Protein AF-A0A177M523-F1 (afdb_monomer_lite)

Radius of gyration: 12.48 Å; chains: 1; bounding box: 26×21×36 Å

Sequence (72 aa):
MNDTERRAVASAEEDVLVEFHFCLGMAIRNAFRLHKPGSELAAACGTGIHPDDVSGVIIRALWERLQDGEER

InterPro domains:
  IPR046744 Domain of unknown function DUF6794 [PF20594] (2-66)

pLDDT: mean 88.1, std 10.19, range [38.88, 94.94]

Foldseek 3Di:
DDPVVLVVLQPDDLVCLVVCLVPQLVVVCVVQVLVDPPRPQQVVQHPPDDSSVSSSSVSNVSNVVSPVVVVD

Organism: Methylomonas methanica (NCBI:txid421)

Structure (mmCIF, N/CA/C/O backbone):
data_AF-A0A177M523-F1
#
_entry.id   AF-A0A177M523-F1
#
loop_
_atom_site.group_PDB
_atom_site.id
_atom_site.type_symbol
_atom_site.label_atom_id
_atom_site.label_alt_id
_atom_site.label_comp_id
_atom_site.label_asym_id
_atom_site.label_entity_id
_atom_site.label_seq_id
_atom_site.pdbx_PDB_ins_code
_atom_site.Cartn_x
_atom_site.Cartn_y
_atom_site.Cartn_z
_atom_site.occupancy
_atom_site.B_iso_or_equiv
_atom_site.auth_seq_id
_atom_site.auth_comp_id
_atom_site.auth_asym_id
_atom_site.auth_atom_id
_atom_site.pdbx_PDB_model_num
ATOM 1 N N . MET A 1 1 ? 6.573 5.615 7.272 1.00 70.38 1 MET A N 1
ATOM 2 C CA . MET A 1 1 ? 5.185 5.767 7.731 1.00 70.38 1 MET A CA 1
ATOM 3 C C . MET A 1 1 ? 5.225 6.160 9.192 1.00 70.38 1 MET A C 1
ATOM 5 O O . MET A 1 1 ? 5.890 5.467 9.955 1.00 70.38 1 MET A O 1
ATOM 9 N N . ASN A 1 2 ? 4.611 7.278 9.556 1.00 83.12 2 ASN A N 1
ATOM 10 C CA . ASN A 1 2 ? 4.436 7.682 10.952 1.00 83.12 2 ASN A CA 1
ATOM 11 C C . ASN A 1 2 ? 3.122 7.111 11.529 1.00 83.12 2 ASN A C 1
ATOM 13 O O . ASN A 1 2 ? 2.294 6.572 10.794 1.00 83.12 2 ASN A O 1
ATOM 17 N N . ASP A 1 3 ? 2.918 7.235 12.840 1.00 84.56 3 ASP A N 1
ATOM 18 C CA . ASP A 1 3 ? 1.744 6.662 13.520 1.00 84.56 3 ASP A CA 1
ATOM 19 C C . ASP A 1 3 ? 0.411 7.270 13.065 1.00 84.56 3 ASP A C 1
ATOM 21 O O . ASP A 1 3 ? -0.621 6.604 13.096 1.00 84.56 3 ASP A O 1
ATOM 25 N N . THR A 1 4 ? 0.408 8.531 12.630 1.00 84.69 4 THR A N 1
ATOM 26 C CA . THR A 1 4 ? -0.795 9.191 12.108 1.00 84.69 4 THR A CA 1
ATOM 27 C C . THR A 1 4 ? -1.205 8.592 10.768 1.00 84.69 4 THR A C 1
ATOM 29 O O . THR A 1 4 ? -2.369 8.249 10.594 1.00 84.69 4 THR A O 1
ATOM 32 N N . GLU A 1 5 ? -0.255 8.390 9.856 1.00 83.75 5 GLU A N 1
ATOM 33 C CA . GLU A 1 5 ? -0.493 7.716 8.573 1.00 83.75 5 GLU A CA 1
ATOM 34 C C . GLU A 1 5 ? -0.940 6.265 8.784 1.00 83.75 5 GLU A C 1
ATOM 36 O O . GLU A 1 5 ? -1.863 5.799 8.122 1.00 83.75 5 GLU A O 1
ATOM 41 N N . ARG A 1 6 ? -0.334 5.565 9.753 1.00 86.56 6 ARG A N 1
ATOM 42 C CA . ARG A 1 6 ? -0.718 4.194 10.112 1.00 86.56 6 ARG A CA 1
ATOM 43 C C . ARG A 1 6 ? -2.170 4.108 10.571 1.00 86.56 6 ARG A C 1
ATOM 45 O O . ARG A 1 6 ? -2.890 3.225 10.120 1.00 86.56 6 ARG A O 1
ATOM 52 N N . ARG A 1 7 ? -2.586 5.017 11.461 1.00 88.75 7 ARG A N 1
ATOM 53 C CA . ARG A 1 7 ? -3.971 5.097 11.947 1.00 88.75 7 ARG A CA 1
ATOM 54 C C . ARG A 1 7 ? -4.940 5.486 10.838 1.00 88.75 7 ARG A C 1
ATOM 56 O O . ARG A 1 7 ? -6.006 4.902 10.762 1.00 88.75 7 ARG A O 1
ATOM 63 N N . ALA A 1 8 ? -4.556 6.414 9.961 1.00 89.50 8 ALA A N 1
ATOM 64 C CA . ALA A 1 8 ? -5.387 6.798 8.824 1.00 89.50 8 ALA A CA 1
ATOM 65 C C . ALA A 1 8 ? -5.685 5.605 7.906 1.00 89.50 8 ALA A C 1
ATOM 67 O O . ALA A 1 8 ? -6.826 5.436 7.500 1.00 89.50 8 ALA A O 1
ATOM 68 N N . VAL A 1 9 ? -4.687 4.755 7.627 1.00 90.94 9 VAL A N 1
ATOM 69 C CA . VAL A 1 9 ? -4.914 3.514 6.872 1.00 90.94 9 VAL A CA 1
ATOM 70 C C . VAL A 1 9 ? -5.750 2.532 7.692 1.00 90.94 9 VAL A C 1
ATOM 72 O O . VAL A 1 9 ? -6.718 2.013 7.166 1.00 90.94 9 VAL A O 1
ATOM 75 N N . ALA A 1 10 ? -5.433 2.290 8.968 1.00 91.75 10 ALA A N 1
ATOM 76 C CA . ALA A 1 10 ? -6.171 1.327 9.798 1.00 91.75 10 ALA A CA 1
ATOM 77 C C . ALA A 1 10 ? -7.668 1.666 9.949 1.00 91.75 10 ALA A C 1
ATOM 79 O O . ALA A 1 10 ? -8.507 0.774 9.922 1.00 91.75 10 ALA A O 1
ATOM 80 N N . SER A 1 11 ? -8.005 2.949 10.084 1.00 92.00 11 SER A N 1
ATOM 81 C CA . SER A 1 11 ? -9.385 3.418 10.258 1.00 92.00 11 SER A CA 1
ATOM 82 C C . SER A 1 11 ? -10.129 3.664 8.941 1.00 92.00 11 SER A C 1
ATOM 84 O O . SER A 1 11 ? -11.274 4.109 8.975 1.00 92.00 11 SER A O 1
ATOM 86 N N . ALA A 1 12 ? -9.488 3.435 7.795 1.00 92.62 12 ALA A N 1
ATOM 87 C CA . ALA A 1 12 ? -10.123 3.575 6.493 1.00 92.62 12 ALA A CA 1
ATOM 88 C C . ALA A 1 12 ? -11.125 2.438 6.249 1.00 92.62 12 ALA A C 1
ATOM 90 O O . ALA A 1 12 ? -10.843 1.277 6.552 1.00 92.62 12 ALA A O 1
ATOM 91 N N . GLU A 1 13 ? -12.268 2.764 5.650 1.00 93.19 13 GLU A N 1
ATOM 92 C CA . GLU A 1 13 ? -13.124 1.768 5.003 1.00 93.19 13 GLU A CA 1
ATOM 93 C C . GLU A 1 13 ? -12.419 1.216 3.744 1.00 93.19 13 GLU A C 1
ATOM 95 O O . GLU A 1 13 ? -11.552 1.871 3.158 1.00 93.19 13 GLU A O 1
ATOM 100 N N . GLU A 1 14 ? -12.737 -0.017 3.335 1.00 91.88 14 GLU A N 1
ATOM 101 C CA . GLU A 1 14 ? -12.050 -0.664 2.202 1.00 91.88 14 GLU A CA 1
ATOM 102 C C . GLU A 1 14 ? -12.222 0.132 0.894 1.00 91.88 14 GLU A C 1
ATOM 104 O O . GLU A 1 14 ? -11.294 0.234 0.089 1.00 91.88 14 GLU A O 1
ATOM 109 N N . ASP A 1 15 ? -13.397 0.727 0.684 1.00 92.00 15 ASP A N 1
ATOM 110 C CA . ASP A 1 15 ? -13.748 1.495 -0.512 1.00 92.00 15 ASP A CA 1
ATOM 111 C C . ASP A 1 15 ? -12.992 2.829 -0.617 1.00 92.00 15 ASP A C 1
ATOM 113 O O . ASP A 1 15 ? -12.674 3.270 -1.726 1.00 92.00 15 ASP A O 1
ATOM 117 N N . VAL A 1 16 ? -12.615 3.432 0.513 1.00 92.75 16 VAL A N 1
ATOM 118 C CA . VAL A 1 16 ? -11.816 4.666 0.545 1.00 92.75 16 VAL A CA 1
ATOM 119 C C . VAL A 1 16 ? -10.309 4.413 0.431 1.00 92.75 16 VAL A C 1
ATOM 121 O O . VAL A 1 16 ? -9.531 5.361 0.310 1.00 92.75 16 VAL A O 1
ATOM 124 N N . LEU A 1 17 ? -9.851 3.153 0.374 1.00 92.62 17 LEU A N 1
ATOM 125 C CA . LEU A 1 17 ? -8.422 2.847 0.213 1.00 92.62 17 LEU A CA 1
ATOM 126 C C . LEU A 1 17 ? -7.815 3.434 -1.074 1.00 92.62 17 LEU A C 1
ATOM 128 O O . LEU A 1 17 ? -6.615 3.716 -1.130 1.00 92.62 17 LEU A O 1
ATOM 132 N N . VAL A 1 18 ? -8.640 3.661 -2.100 1.00 91.81 18 VAL A N 1
ATOM 133 C CA . VAL A 1 18 ? -8.230 4.298 -3.360 1.00 91.81 18 VAL A CA 1
ATOM 134 C C . VAL A 1 18 ? -7.716 5.729 -3.161 1.00 91.81 18 VAL A C 1
ATOM 136 O O . VAL A 1 18 ? -6.857 6.187 -3.917 1.00 91.81 18 VAL A O 1
ATOM 139 N N . GLU A 1 19 ? -8.156 6.434 -2.117 1.00 91.88 19 GLU A N 1
ATOM 140 C CA . GLU A 1 19 ? -7.711 7.803 -1.832 1.00 91.88 19 GLU A CA 1
ATOM 141 C C . GLU A 1 19 ? -6.220 7.865 -1.472 1.00 91.88 19 GLU A C 1
ATOM 143 O O . GLU A 1 19 ? -5.540 8.866 -1.715 1.00 91.88 19 GLU A O 1
ATOM 148 N N . PHE A 1 20 ? -5.657 6.758 -0.982 1.00 92.25 20 PHE A N 1
ATOM 149 C CA . PHE A 1 20 ? -4.234 6.657 -0.678 1.00 92.25 20 PHE A CA 1
ATOM 150 C C . PHE A 1 20 ? -3.350 6.537 -1.930 1.00 92.25 20 PHE A C 1
ATOM 152 O O . PHE A 1 20 ? -2.124 6.608 -1.801 1.00 92.25 20 PHE A O 1
ATOM 159 N N . HIS A 1 21 ? -3.921 6.411 -3.137 1.00 88.44 21 HIS A N 1
ATOM 160 C CA . HIS A 1 21 ? -3.193 6.166 -4.392 1.00 88.44 21 HIS A CA 1
ATOM 161 C C . HIS A 1 21 ? -2.087 7.190 -4.684 1.00 88.44 21 HIS A C 1
ATOM 163 O O . HIS A 1 21 ? -0.935 6.837 -4.972 1.00 88.44 21 HIS A O 1
ATOM 169 N N . PHE A 1 22 ? -2.419 8.479 -4.583 1.00 87.06 22 PHE A N 1
ATOM 170 C CA . PHE A 1 22 ? -1.495 9.573 -4.909 1.00 87.06 22 PHE A CA 1
ATOM 171 C C . PHE A 1 22 ? -0.587 9.980 -3.748 1.00 87.06 22 PHE A C 1
ATOM 173 O O . PHE A 1 22 ? 0.440 10.616 -3.975 1.00 87.06 22 PHE A O 1
ATOM 180 N N . CYS A 1 23 ? -0.919 9.582 -2.523 1.00 90.19 23 CYS A N 1
ATOM 181 C CA . CYS A 1 23 ? -0.090 9.828 -1.351 1.00 90.19 23 CYS A CA 1
ATOM 182 C C . CYS A 1 23 ? 0.775 8.594 -1.064 1.00 90.19 23 CYS A C 1
ATOM 184 O O . CYS A 1 23 ? 1.901 8.465 -1.553 1.00 90.19 23 CYS A O 1
ATOM 186 N N . LEU A 1 24 ? 0.229 7.641 -0.312 1.00 92.44 24 LEU A N 1
ATOM 187 C CA . LEU A 1 24 ? 0.929 6.427 0.093 1.00 92.44 24 LEU A CA 1
ATOM 188 C C . LEU A 1 24 ? 1.307 5.549 -1.108 1.00 92.44 24 LEU A C 1
ATOM 190 O O . LEU A 1 24 ? 2.416 5.019 -1.147 1.00 92.44 24 LEU A O 1
ATOM 194 N N . GLY A 1 25 ? 0.444 5.442 -2.120 1.00 93.69 25 GLY A N 1
ATOM 195 C CA . GLY A 1 25 ? 0.713 4.640 -3.313 1.00 93.69 25 GLY A CA 1
ATOM 196 C C . GLY A 1 25 ? 1.904 5.165 -4.117 1.00 93.69 25 GLY A C 1
ATOM 197 O O . GLY A 1 25 ? 2.750 4.391 -4.561 1.00 93.69 25 GLY A O 1
ATOM 198 N N . MET A 1 26 ? 2.047 6.488 -4.245 1.00 93.81 26 MET A N 1
ATOM 199 C CA . MET A 1 26 ? 3.252 7.120 -4.806 1.00 93.81 26 MET A CA 1
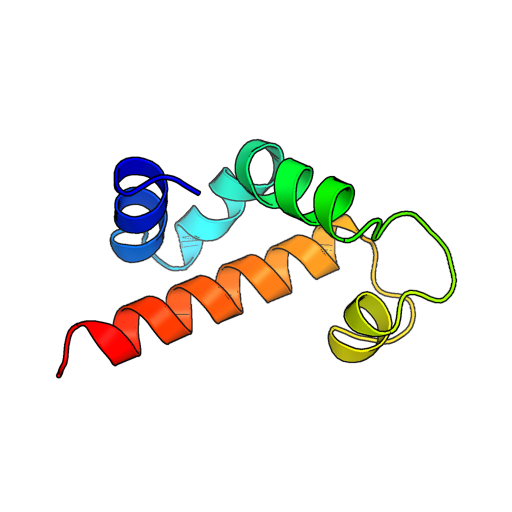ATOM 200 C C . MET A 1 26 ? 4.500 6.800 -3.972 1.00 93.81 26 MET A C 1
ATOM 202 O O . MET A 1 26 ? 5.543 6.436 -4.522 1.00 93.81 26 MET A O 1
ATOM 206 N N . ALA A 1 27 ? 4.407 6.903 -2.643 1.00 93.50 27 ALA A N 1
ATOM 207 C CA . ALA A 1 27 ? 5.528 6.604 -1.755 1.00 93.50 27 ALA A CA 1
ATOM 208 C C . ALA A 1 27 ? 5.985 5.137 -1.873 1.00 93.50 27 ALA A C 1
ATOM 210 O O . ALA A 1 27 ? 7.185 4.880 -1.976 1.00 93.50 27 ALA A O 1
ATOM 211 N N . ILE A 1 28 ? 5.045 4.188 -1.940 1.00 93.81 28 ILE A N 1
ATOM 212 C CA . ILE A 1 28 ? 5.304 2.753 -2.147 1.00 93.81 28 ILE A CA 1
ATOM 213 C C . ILE A 1 28 ? 6.006 2.520 -3.487 1.00 93.81 28 ILE A C 1
ATOM 215 O O . ILE A 1 28 ? 7.067 1.891 -3.528 1.00 93.81 28 ILE A O 1
ATOM 219 N N . ARG A 1 29 ? 5.459 3.069 -4.580 1.00 94.88 29 ARG A N 1
ATOM 220 C CA . ARG A 1 29 ? 6.041 2.935 -5.926 1.00 94.88 29 ARG A CA 1
ATOM 221 C C . ARG A 1 29 ? 7.491 3.405 -5.976 1.00 94.88 29 ARG A C 1
ATOM 223 O O . ARG A 1 29 ? 8.338 2.720 -6.555 1.00 94.88 29 ARG A O 1
ATOM 230 N N . ASN A 1 30 ? 7.792 4.517 -5.311 1.00 93.44 30 ASN A N 1
ATOM 231 C CA . ASN A 1 30 ? 9.140 5.071 -5.243 1.00 93.44 30 ASN A CA 1
ATOM 232 C C . ASN A 1 30 ? 10.075 4.252 -4.344 1.00 93.44 30 ASN A C 1
ATOM 234 O O . ASN A 1 30 ? 11.188 3.924 -4.761 1.00 93.44 30 ASN A O 1
ATOM 238 N N . ALA A 1 31 ? 9.628 3.885 -3.140 1.00 93.75 31 ALA A N 1
ATOM 239 C CA . ALA A 1 31 ? 10.437 3.151 -2.168 1.00 93.75 31 ALA A CA 1
ATOM 240 C C . ALA A 1 31 ? 10.866 1.776 -2.699 1.00 93.75 31 ALA A C 1
ATOM 242 O O . ALA A 1 31 ? 12.035 1.403 -2.592 1.00 93.75 31 ALA A O 1
ATOM 243 N N . PHE A 1 32 ? 9.942 1.059 -3.342 1.00 92.81 32 PHE A N 1
ATOM 244 C CA . PHE A 1 32 ? 10.203 -0.265 -3.909 1.00 92.81 32 PHE A CA 1
ATOM 245 C C . PHE A 1 32 ? 10.611 -0.237 -5.384 1.00 92.81 32 PHE A C 1
ATOM 247 O O . PHE A 1 32 ? 10.819 -1.288 -5.985 1.00 92.81 32 PHE A O 1
ATOM 254 N N . ARG A 1 33 ? 10.760 0.958 -5.974 1.00 92.38 33 ARG A N 1
ATOM 255 C CA . ARG A 1 33 ? 11.161 1.159 -7.376 1.00 92.38 33 ARG A CA 1
ATOM 256 C C . ARG A 1 33 ? 10.287 0.364 -8.354 1.00 92.38 33 ARG A C 1
ATOM 258 O O . ARG A 1 33 ? 10.799 -0.189 -9.325 1.00 92.38 33 ARG A O 1
ATOM 265 N N . LEU A 1 34 ? 8.975 0.333 -8.118 1.00 92.00 34 LEU A N 1
ATOM 266 C CA . LEU A 1 34 ? 8.018 -0.484 -8.879 1.00 92.00 34 LEU A CA 1
ATOM 267 C C . LEU A 1 34 ? 7.929 -0.097 -10.361 1.00 92.00 34 LEU A C 1
ATOM 269 O O . LEU A 1 34 ? 7.522 -0.902 -11.186 1.00 92.00 34 LEU A O 1
ATOM 273 N N . HIS A 1 35 ? 8.366 1.112 -10.715 1.00 88.19 35 HIS A N 1
ATOM 274 C CA . HIS A 1 35 ? 8.485 1.563 -12.103 1.00 88.19 35 HIS A CA 1
ATOM 275 C C . HIS A 1 35 ? 9.608 0.869 -12.889 1.00 88.19 35 HIS A C 1
ATOM 277 O O . HIS A 1 35 ? 9.690 1.029 -14.105 1.00 88.19 35 HIS A O 1
ATOM 283 N N . LYS A 1 36 ? 10.513 0.145 -12.217 1.00 86.88 36 LYS A N 1
ATOM 284 C CA . LYS A 1 36 ? 11.597 -0.575 -12.884 1.00 86.88 36 LYS A CA 1
ATOM 285 C C . LYS A 1 36 ? 11.131 -1.966 -13.326 1.00 86.88 36 LYS A C 1
ATOM 287 O O . LYS A 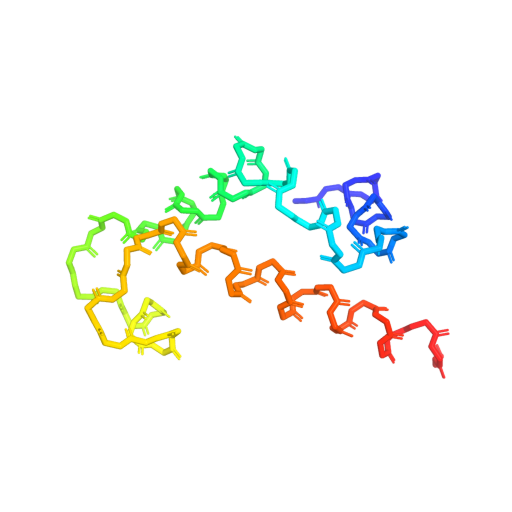1 36 ? 10.501 -2.673 -12.538 1.00 86.88 36 LYS A O 1
ATOM 292 N N . PRO A 1 37 ? 11.491 -2.396 -14.547 1.00 84.56 37 PRO A N 1
ATOM 293 C CA . PRO A 1 37 ? 11.230 -3.760 -14.984 1.00 84.56 37 PRO A CA 1
ATOM 294 C C . PRO A 1 37 ? 11.980 -4.765 -14.099 1.00 84.56 37 PRO A C 1
ATOM 296 O O . PRO A 1 37 ? 13.068 -4.474 -13.599 1.00 84.56 37 PRO A O 1
ATOM 299 N N . GLY A 1 38 ? 11.397 -5.952 -13.924 1.00 84.94 38 GLY A N 1
ATOM 300 C CA . GLY A 1 38 ? 12.004 -7.043 -13.154 1.00 84.94 38 GLY A CA 1
ATOM 301 C C . GLY A 1 38 ? 11.867 -6.920 -11.634 1.00 84.94 38 GLY A C 1
ATOM 302 O O . GLY A 1 38 ? 12.597 -7.589 -10.911 1.00 84.94 38 GLY A O 1
ATOM 303 N N . SER A 1 39 ? 10.961 -6.078 -11.128 1.00 87.88 39 SER A N 1
ATOM 304 C CA . SER A 1 39 ? 10.648 -6.052 -9.696 1.00 87.88 39 SER A CA 1
ATOM 305 C C . SER A 1 39 ? 9.990 -7.367 -9.266 1.00 87.88 39 SER A C 1
ATOM 307 O O . SER A 1 39 ? 8.865 -7.664 -9.669 1.00 87.88 39 SER A O 1
ATOM 309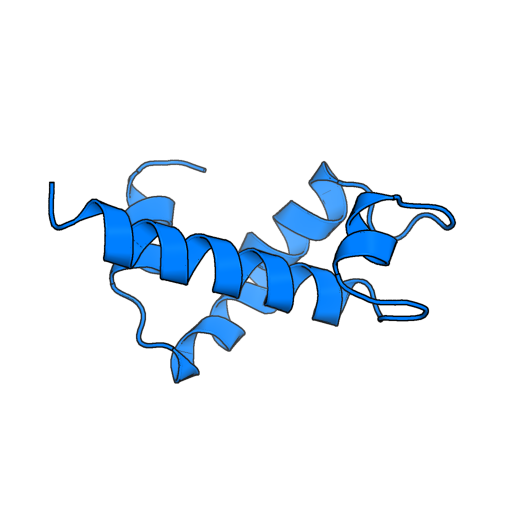 N N . GLU A 1 40 ? 10.678 -8.137 -8.420 1.00 90.38 40 GLU A N 1
ATOM 310 C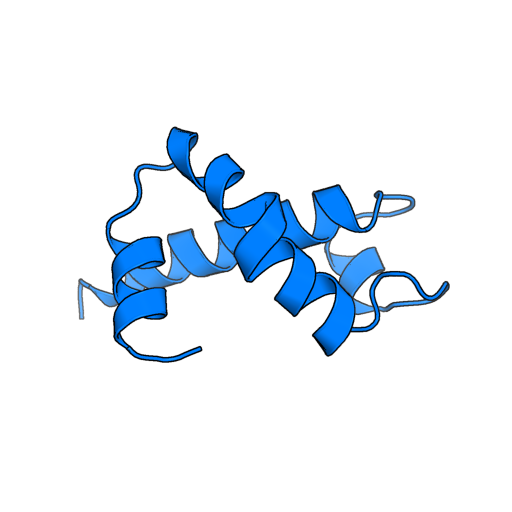 CA . GLU A 1 40 ? 10.138 -9.361 -7.811 1.00 90.38 40 GLU A CA 1
ATOM 311 C C . GLU A 1 40 ? 8.881 -9.069 -6.986 1.00 90.38 40 GLU A C 1
ATOM 313 O O . GLU A 1 40 ? 7.923 -9.835 -7.024 1.00 90.38 40 GLU A O 1
ATOM 318 N N . LEU A 1 41 ? 8.847 -7.919 -6.302 1.00 90.25 41 LEU A N 1
ATOM 319 C CA . LEU A 1 41 ? 7.674 -7.482 -5.548 1.00 90.25 41 LEU A CA 1
ATOM 320 C C . LEU A 1 41 ? 6.485 -7.203 -6.475 1.00 90.25 41 LEU A C 1
ATOM 322 O O . LEU A 1 41 ? 5.374 -7.626 -6.179 1.00 90.25 41 LEU A O 1
ATOM 326 N N . ALA A 1 42 ? 6.713 -6.537 -7.612 1.00 90.44 42 ALA A N 1
ATOM 327 C CA . ALA A 1 42 ? 5.650 -6.320 -8.591 1.00 90.44 42 ALA A CA 1
ATOM 328 C C . ALA A 1 42 ? 5.143 -7.653 -9.159 1.00 90.44 42 ALA A C 1
ATOM 330 O O . ALA A 1 42 ? 3.936 -7.850 -9.238 1.00 90.44 42 ALA A O 1
ATOM 331 N N . ALA A 1 43 ? 6.050 -8.585 -9.475 1.00 90.06 43 ALA A N 1
ATOM 332 C CA . ALA A 1 43 ? 5.692 -9.918 -9.960 1.00 90.06 43 ALA A CA 1
ATOM 333 C C . ALA A 1 43 ? 4.883 -10.725 -8.929 1.00 90.06 43 ALA A C 1
ATOM 335 O O . ALA A 1 43 ? 3.949 -11.428 -9.308 1.00 90.06 43 ALA A O 1
ATOM 336 N N . ALA A 1 44 ? 5.200 -10.590 -7.638 1.00 91.31 44 ALA A N 1
ATOM 337 C CA . ALA A 1 44 ? 4.440 -11.205 -6.551 1.00 91.31 44 ALA A CA 1
ATOM 338 C C . ALA A 1 44 ? 3.023 -10.620 -6.407 1.00 91.31 44 ALA A C 1
ATOM 340 O O . ALA A 1 44 ? 2.115 -11.328 -5.978 1.00 91.31 44 ALA A O 1
ATOM 341 N N . CYS A 1 45 ? 2.815 -9.359 -6.797 1.00 90.50 45 CYS A N 1
ATOM 342 C CA . CYS A 1 45 ? 1.490 -8.738 -6.866 1.00 90.50 45 CYS A CA 1
ATOM 343 C C . CYS A 1 45 ? 0.719 -9.083 -8.156 1.00 90.50 45 CYS A C 1
ATOM 345 O O . CYS A 1 45 ? -0.484 -8.844 -8.222 1.00 90.50 45 CYS A O 1
ATOM 347 N N . GLY A 1 46 ? 1.388 -9.632 -9.174 1.00 87.69 46 GLY A N 1
ATOM 348 C CA . GLY A 1 46 ? 0.795 -10.054 -10.443 1.00 87.69 46 GLY A CA 1
ATOM 349 C C . GLY A 1 46 ? 1.763 -9.918 -11.623 1.00 87.69 46 GLY A C 1
ATOM 350 O O . GLY A 1 46 ? 2.687 -9.111 -11.620 1.00 87.69 46 GLY A O 1
ATOM 351 N N . THR A 1 47 ? 1.564 -10.695 -12.687 1.00 81.50 47 THR A N 1
ATOM 352 C CA . THR A 1 47 ? 2.380 -10.578 -13.909 1.00 81.50 47 THR A CA 1
ATOM 353 C C . THR A 1 47 ? 1.840 -9.487 -14.832 1.00 81.50 47 THR A C 1
ATOM 355 O O . THR A 1 47 ? 0.670 -9.530 -15.199 1.00 81.50 47 THR A O 1
ATOM 358 N N . GLY A 1 48 ? 2.687 -8.543 -15.260 1.00 81.56 48 GLY A N 1
ATOM 359 C CA . GLY A 1 48 ? 2.298 -7.479 -16.205 1.00 81.56 48 GLY A CA 1
ATOM 360 C C . GLY A 1 48 ? 1.39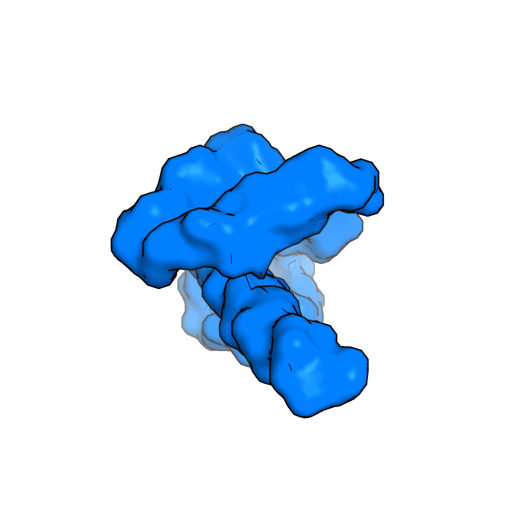7 -6.388 -15.613 1.00 81.56 48 GLY A C 1
ATOM 361 O O . GLY A 1 48 ? 0.843 -5.581 -16.353 1.00 81.56 48 GLY A O 1
ATOM 362 N N . ILE A 1 49 ? 1.255 -6.371 -14.290 1.00 86.25 49 ILE A N 1
ATOM 363 C CA . ILE A 1 49 ? 0.472 -5.396 -13.536 1.00 86.25 49 ILE A CA 1
ATOM 364 C C . ILE A 1 49 ? 1.111 -3.996 -13.601 1.00 86.25 49 ILE A C 1
ATOM 366 O O . ILE A 1 49 ? 2.339 -3.854 -13.568 1.00 86.25 49 ILE A O 1
ATOM 370 N N . HIS A 1 50 ? 0.288 -2.950 -13.706 1.00 90.94 50 HIS A N 1
ATOM 371 C CA . HIS A 1 50 ? 0.785 -1.577 -13.715 1.00 90.94 50 HIS A CA 1
ATOM 372 C C . HIS A 1 50 ? 1.301 -1.196 -12.311 1.00 90.94 50 HIS A C 1
ATOM 374 O O . HIS A 1 50 ? 0.692 -1.596 -11.318 1.00 90.94 50 HIS A O 1
ATOM 380 N N . PRO A 1 51 ? 2.387 -0.406 -12.171 1.00 90.75 51 PRO A N 1
ATOM 381 C CA . PRO A 1 51 ? 2.915 -0.015 -10.857 1.00 90.75 51 PRO A CA 1
ATOM 382 C C . PRO A 1 51 ? 1.876 0.614 -9.914 1.00 90.75 51 PRO A C 1
ATOM 384 O O . PRO A 1 51 ? 1.986 0.482 -8.696 1.00 90.75 51 PRO A O 1
ATOM 387 N N . ASP A 1 52 ? 0.874 1.288 -10.476 1.00 90.94 52 ASP A N 1
ATOM 388 C CA . ASP A 1 52 ? -0.263 1.866 -9.749 1.00 90.94 52 ASP A CA 1
ATOM 389 C C . ASP A 1 52 ? -1.091 0.781 -9.062 1.00 90.94 52 ASP A C 1
ATOM 391 O O . ASP A 1 52 ? -1.289 0.833 -7.847 1.00 90.94 52 ASP A O 1
ATOM 395 N N . ASP A 1 53 ? -1.466 -0.249 -9.814 1.00 92.50 53 ASP A N 1
ATOM 396 C CA . ASP A 1 53 ? -2.232 -1.382 -9.307 1.00 92.50 53 ASP A CA 1
ATOM 397 C C . ASP A 1 53 ? -1.420 -2.175 -8.272 1.00 92.50 53 ASP A C 1
ATOM 399 O O . ASP A 1 53 ? -1.958 -2.575 -7.242 1.00 92.50 53 ASP A O 1
ATOM 403 N N . VAL A 1 54 ? -0.100 -2.323 -8.471 1.00 94.50 54 VAL A N 1
ATOM 404 C CA . VAL A 1 54 ? 0.794 -2.942 -7.470 1.00 94.50 54 VAL A CA 1
ATOM 405 C C . VAL A 1 54 ? 0.719 -2.195 -6.143 1.00 94.50 54 VAL A C 1
ATOM 407 O O . VAL A 1 54 ? 0.614 -2.816 -5.085 1.00 94.50 54 VAL A O 1
ATOM 410 N N . SER A 1 55 ? 0.763 -0.860 -6.172 1.00 94.81 55 SER A N 1
ATOM 411 C CA . SER A 1 55 ? 0.651 -0.087 -4.936 1.00 94.81 55 SER A CA 1
ATOM 412 C C . SER A 1 55 ? -0.716 -0.224 -4.273 1.00 94.81 55 SER A C 1
ATOM 414 O O . SER A 1 55 ? -0.763 -0.303 -3.048 1.00 94.81 55 SER A O 1
ATOM 416 N N . GLY A 1 56 ? -1.797 -0.354 -5.049 1.00 94.06 56 GLY A N 1
ATOM 417 C CA . GLY A 1 56 ? -3.128 -0.664 -4.523 1.00 94.06 56 GLY A CA 1
ATOM 418 C C . GLY A 1 56 ? -3.179 -2.017 -3.807 1.00 94.06 56 GLY A C 1
ATOM 419 O O . GLY A 1 56 ? -3.660 -2.093 -2.678 1.00 94.06 56 GLY A O 1
ATOM 420 N N . VAL A 1 57 ? -2.600 -3.066 -4.404 1.00 94.94 57 VAL A N 1
ATOM 421 C CA . VAL A 1 57 ? -2.498 -4.403 -3.786 1.00 94.94 57 VAL A CA 1
ATOM 422 C C . VAL A 1 57 ? -1.737 -4.344 -2.459 1.00 94.94 57 VAL A C 1
ATOM 424 O O . VAL A 1 57 ? -2.174 -4.919 -1.464 1.00 94.94 57 VAL A O 1
ATOM 427 N N . ILE A 1 58 ? -0.620 -3.614 -2.416 1.00 94.50 58 ILE A N 1
ATOM 428 C CA . ILE A 1 58 ? 0.182 -3.464 -1.193 1.00 94.50 58 ILE A CA 1
ATOM 429 C C . ILE A 1 58 ? -0.585 -2.681 -0.116 1.00 94.50 58 ILE A C 1
ATOM 431 O O . ILE A 1 58 ? -0.523 -3.053 1.055 1.00 94.50 58 ILE A O 1
ATOM 435 N N . ILE A 1 59 ? -1.305 -1.615 -0.485 1.00 94.94 59 ILE A N 1
ATOM 436 C CA . ILE A 1 59 ? -2.127 -0.828 0.451 1.00 94.94 59 ILE A CA 1
ATOM 437 C C . ILE A 1 59 ? -3.235 -1.693 1.050 1.00 94.94 59 ILE A C 1
ATOM 439 O O . ILE A 1 59 ? -3.411 -1.683 2.266 1.00 94.94 59 ILE A O 1
ATOM 443 N N . ARG A 1 60 ? -3.926 -2.485 0.225 1.00 94.69 60 ARG A N 1
ATOM 444 C CA . ARG A 1 60 ? -4.943 -3.433 0.687 1.00 94.69 60 ARG A CA 1
ATOM 445 C C . ARG A 1 60 ? -4.359 -4.459 1.659 1.00 94.69 60 ARG A C 1
ATOM 447 O O . ARG A 1 60 ? -4.887 -4.619 2.750 1.00 94.69 60 ARG A O 1
ATOM 454 N N . ALA A 1 61 ? -3.238 -5.089 1.310 1.00 94.00 61 ALA A N 1
ATOM 455 C CA . ALA A 1 61 ? -2.588 -6.068 2.183 1.00 94.00 61 ALA A CA 1
ATOM 456 C C . ALA A 1 61 ? -2.112 -5.450 3.513 1.00 94.00 61 ALA A C 1
ATOM 458 O O . ALA A 1 61 ? -2.153 -6.094 4.562 1.00 94.00 61 ALA A O 1
ATOM 459 N N . LEU A 1 62 ? -1.655 -4.191 3.487 1.00 93.25 62 LEU A N 1
ATOM 460 C CA . LEU A 1 62 ? -1.342 -3.440 4.701 1.00 93.25 62 LEU A CA 1
ATOM 461 C C . LEU A 1 62 ? -2.601 -3.215 5.544 1.00 93.25 62 LEU A C 1
ATOM 463 O O . LEU A 1 62 ? -2.549 -3.454 6.745 1.00 93.25 62 LEU A O 1
ATOM 467 N N . TRP A 1 63 ? -3.698 -2.770 4.932 1.00 94.94 63 TRP A N 1
ATOM 468 C CA . TRP A 1 63 ? -4.977 -2.550 5.604 1.00 94.94 63 TRP A CA 1
ATOM 469 C C . TRP A 1 63 ? -5.507 -3.830 6.258 1.00 94.94 63 TRP A C 1
ATOM 471 O O . TRP A 1 63 ? -5.743 -3.820 7.461 1.00 94.94 63 TRP A O 1
ATOM 481 N N . GLU A 1 64 ? -5.567 -4.948 5.529 1.00 94.44 64 GLU A N 1
ATOM 482 C CA . GLU A 1 64 ? -5.987 -6.261 6.054 1.00 94.44 64 GLU A CA 1
ATOM 483 C C . GLU A 1 64 ? -5.15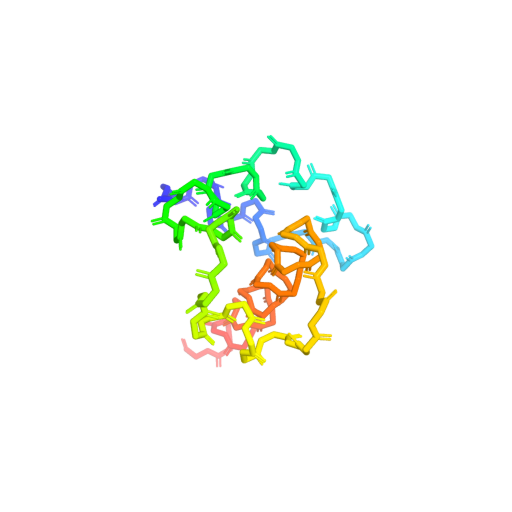6 -6.651 7.290 1.00 94.44 64 GLU A C 1
ATOM 485 O O . GLU A 1 64 ? -5.692 -6.975 8.348 1.00 94.44 64 GLU A O 1
ATOM 490 N N . ARG A 1 65 ? -3.828 -6.495 7.215 1.00 92.88 65 ARG A N 1
ATOM 491 C CA . ARG A 1 65 ? -2.925 -6.793 8.336 1.00 92.88 65 ARG A CA 1
ATOM 492 C C . ARG A 1 65 ? -3.109 -5.861 9.540 1.00 92.88 65 ARG A C 1
ATOM 494 O O . ARG A 1 65 ? -2.743 -6.231 10.655 1.00 92.88 65 ARG A O 1
ATOM 501 N N . LEU A 1 66 ? -3.577 -4.632 9.324 1.00 91.19 66 LEU A N 1
ATOM 502 C CA . LEU A 1 66 ? -3.880 -3.695 10.405 1.00 91.19 66 LEU A CA 1
ATOM 503 C C . LEU A 1 66 ? -5.167 -4.091 11.129 1.00 91.19 66 LEU A C 1
ATOM 505 O O . LEU A 1 66 ? -5.185 -3.981 12.350 1.00 91.19 66 LEU A O 1
ATOM 509 N N . GLN A 1 67 ? -6.160 -4.620 10.409 1.00 87.38 67 GLN A N 1
ATOM 510 C CA . GLN A 1 67 ? -7.385 -5.155 11.011 1.00 87.38 67 GLN A CA 1
ATOM 511 C C . GLN A 1 67 ? -7.087 -6.390 11.872 1.00 87.38 67 GLN A C 1
ATOM 513 O O . GLN A 1 67 ? -7.466 -6.439 13.039 1.00 87.38 67 GLN A O 1
ATOM 518 N N . ASP A 1 68 ? -6.296 -7.335 11.352 1.00 82.25 68 ASP A N 1
ATOM 519 C CA . ASP A 1 68 ? -5.901 -8.550 12.087 1.00 82.25 68 ASP A CA 1
ATOM 520 C C . ASP A 1 68 ? -5.072 -8.252 13.356 1.00 82.25 68 ASP A C 1
ATOM 522 O O . ASP A 1 68 ? -4.949 -9.086 14.256 1.00 82.25 68 ASP A O 1
ATOM 526 N N . GLY A 1 69 ? -4.436 -7.077 13.411 1.00 63.19 69 GLY A N 1
ATOM 527 C CA . GLY A 1 69 ? -3.570 -6.642 14.504 1.00 63.19 69 GLY A CA 1
ATOM 528 C C . GLY A 1 69 ? -4.268 -5.857 15.617 1.00 63.19 69 GLY A C 1
ATOM 529 O O . GLY A 1 69 ? -3.634 -5.646 16.648 1.00 63.19 69 GLY A O 1
ATOM 530 N N . GLU A 1 70 ? -5.522 -5.424 15.440 1.00 54.62 70 GLU A N 1
ATOM 531 C CA . GLU A 1 70 ? -6.309 -4.789 16.513 1.00 54.62 70 GLU A CA 1
ATOM 532 C C . GLU A 1 70 ? -6.982 -5.814 17.450 1.00 54.62 70 GLU A C 1
ATOM 534 O O . GLU A 1 70 ? -7.441 -5.447 18.530 1.00 54.62 70 GLU A O 1
ATOM 539 N N . GLU A 1 71 ? -6.961 -7.108 17.105 1.00 46.72 71 GLU A N 1
ATOM 540 C CA . GLU A 1 71 ? -7.530 -8.203 17.909 1.00 46.72 71 GLU A CA 1
ATOM 541 C C . GLU A 1 71 ? -6.514 -8.972 18.791 1.00 46.72 71 GLU A C 1
ATOM 543 O O . GLU A 1 71 ? -6.818 -10.068 19.274 1.00 46.72 71 GLU A O 1
ATOM 548 N N . ARG A 1 72 ? -5.311 -8.433 19.061 1.00 38.88 72 ARG A N 1
ATOM 549 C CA . ARG A 1 72 ? -4.326 -9.104 19.938 1.00 38.88 72 ARG A CA 1
ATOM 550 C C . ARG A 1 72 ? -3.651 -8.236 20.992 1.00 38.88 72 ARG A C 1
ATOM 552 O O . ARG A 1 72 ? -3.048 -7.205 20.630 1.00 38.88 72 ARG A O 1
#

Secondary structure (DSSP, 8-state):
--HHHHHHHHT--TGGGGGGGTTHHHHHHHHTTTTSTT-HHHHHH-TT--HHHHHHHHHHHHHHHHHTTTT-